P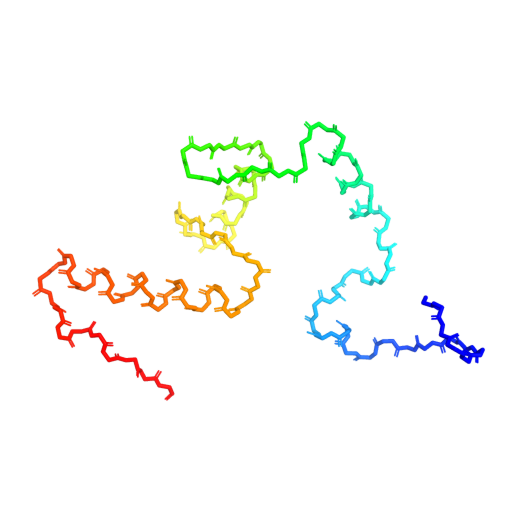rotein AF-A1WH96-F1 (afdb_monomer_lite)

pLDDT: mean 93.9, std 6.36, range [63.44, 98.38]

Foldseek 3Di:
DDDPDDDDDDPPCCVPVPNPCDPPNPVVVVVQVVCVVPDDDDDPPVDDDPVVVVVQVVVCVVPVDNGDDDDDDDVVVVVVVLVVQCVVCVVVPRNVPNDDDD

InterPro domains:
  IPR005814 Aminotransferase class-III [PF00202] (8-97)
  IPR015421 Pyridoxal phosphate-dependent transferase, major domain [G3DSA:3.40.640.10] (25-100)
  IPR015422 Pyridoxal phosphate-dependent transferase, small domain [G3DSA:3.90.1150.10] (8-24)
  IPR015424 Pyridoxal phosphate-dependent transferase [SSF53383] (8-93)

Radius of gyration: 19.29 Å; chains: 1; bounding box: 54×33×43 Å

Sequence (102 aa):
MRHRWPGRYLDGISSWWVNLFGHNHPHVKAALAEQLAPLDHVMLAGFTHAPVAQLSERLGALTGLGHAFYGSDGAAATESGLKMSAHHWRNIGRPAKSRLSV

Secondary structure (DSSP, 8-state):
---SSS-----TTHHHHT-SS-TT-HHHHHHHHHHHTT-S----SS---HHHHHHHHHHHHHH--S-----SSHHHHHHHHHHHHHHHHHHTT-TTTT----

Structure (mmCIF, N/CA/C/O backbone):
data_AF-A1WH96-F1
#
_entry.id   AF-A1WH96-F1
#
loop_
_atom_site.group_PDB
_atom_site.id
_atom_site.type_symbol
_atom_site.label_atom_id
_atom_site.label_alt_id
_atom_site.label_comp_id
_atom_site.label_asym_id
_atom_site.label_entity_id
_atom_site.label_seq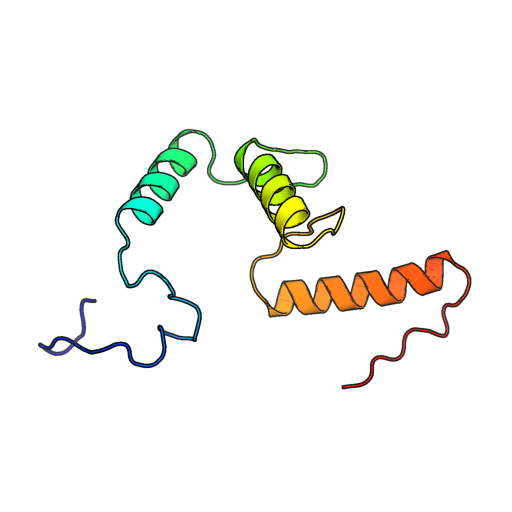_id
_atom_site.pdbx_PDB_ins_code
_atom_site.Cartn_x
_atom_site.Cartn_y
_atom_site.Cartn_z
_atom_site.occupancy
_atom_site.B_iso_or_equiv
_atom_site.auth_seq_id
_atom_site.auth_comp_id
_atom_site.auth_asym_id
_atom_site.auth_atom_id
_atom_site.pdbx_PDB_model_num
ATOM 1 N N . MET A 1 1 ? 22.938 -5.051 -8.108 1.00 63.44 1 MET A N 1
ATOM 2 C CA . MET A 1 1 ? 23.429 -4.501 -6.826 1.00 63.44 1 MET A CA 1
ATOM 3 C C . MET A 1 1 ? 24.932 -4.331 -6.917 1.00 63.44 1 MET A C 1
ATOM 5 O O . MET A 1 1 ? 25.595 -5.267 -7.347 1.00 63.44 1 MET A O 1
ATOM 9 N N . ARG A 1 2 ? 25.468 -3.151 -6.588 1.00 64.12 2 ARG A N 1
ATOM 10 C CA . ARG A 1 2 ? 26.917 -2.978 -6.435 1.00 64.12 2 ARG A CA 1
ATOM 11 C C . ARG A 1 2 ? 27.260 -3.337 -5.000 1.00 64.12 2 ARG A C 1
ATOM 13 O O . ARG A 1 2 ? 26.843 -2.644 -4.081 1.00 64.12 2 ARG A O 1
ATOM 20 N N . HIS A 1 3 ? 27.945 -4.452 -4.826 1.00 76.25 3 HIS A N 1
ATOM 21 C CA . HIS A 1 3 ? 28.438 -4.883 -3.533 1.00 76.25 3 HIS A CA 1
ATOM 22 C C . HIS A 1 3 ? 29.918 -4.524 -3.423 1.00 76.25 3 HIS A C 1
ATOM 24 O O . HIS A 1 3 ? 30.619 -4.450 -4.433 1.00 76.25 3 HIS A O 1
ATOM 30 N N . ARG A 1 4 ? 30.388 -4.298 -2.193 1.00 83.06 4 ARG A N 1
ATOM 31 C CA . ARG A 1 4 ? 31.797 -3.994 -1.895 1.00 83.06 4 ARG A CA 1
ATOM 32 C C . ARG A 1 4 ? 32.753 -5.082 -2.399 1.00 83.06 4 ARG A C 1
ATOM 34 O O . ARG A 1 4 ? 33.924 -4.808 -2.626 1.00 83.06 4 ARG A O 1
ATOM 41 N N . TRP A 1 5 ? 32.234 -6.292 -2.588 1.00 80.69 5 TRP A N 1
ATOM 42 C CA . TRP A 1 5 ? 32.965 -7.463 -3.050 1.00 80.69 5 TRP A CA 1
ATOM 43 C C . TRP A 1 5 ? 32.432 -7.928 -4.412 1.00 80.69 5 TRP A C 1
ATOM 45 O O . TRP A 1 5 ? 31.216 -7.858 -4.633 1.00 80.69 5 TRP A O 1
ATOM 55 N N . PRO A 1 6 ? 33.302 -8.415 -5.317 1.00 82.50 6 PRO A N 1
ATOM 56 C CA . PRO A 1 6 ? 32.872 -8.951 -6.601 1.00 82.50 6 PRO A CA 1
ATOM 57 C C . PRO A 1 6 ? 31.985 -10.181 -6.384 1.00 82.50 6 PRO A C 1
ATOM 59 O O . PRO A 1 6 ? 32.349 -11.102 -5.658 1.00 82.50 6 PRO A O 1
ATOM 62 N N . GLY A 1 7 ? 30.809 -10.194 -7.008 1.00 84.06 7 GLY A N 1
ATOM 63 C CA . GLY A 1 7 ? 29.885 -11.320 -6.910 1.00 84.06 7 GLY A CA 1
ATOM 64 C C . GLY A 1 7 ? 28.464 -10.971 -7.337 1.00 84.06 7 GLY A C 1
ATOM 65 O O . GLY A 1 7 ? 28.046 -9.812 -7.302 1.00 84.06 7 GLY A O 1
ATOM 66 N N . ARG A 1 8 ? 27.714 -11.997 -7.747 1.00 89.62 8 ARG A N 1
ATOM 67 C CA . ARG A 1 8 ? 26.254 -11.940 -7.869 1.00 89.62 8 ARG A CA 1
ATOM 68 C C . ARG A 1 8 ? 25.658 -12.726 -6.711 1.00 89.62 8 ARG A C 1
ATOM 70 O O . ARG A 1 8 ? 26.130 -13.819 -6.416 1.00 89.62 8 ARG A O 1
ATOM 77 N N . TYR A 1 9 ? 24.625 -12.169 -6.095 1.00 88.50 9 TYR A N 1
ATOM 78 C CA . TYR A 1 9 ? 23.932 -12.775 -4.966 1.00 88.50 9 TYR A CA 1
ATOM 79 C C . TYR A 1 9 ? 22.512 -13.132 -5.383 1.00 88.50 9 TYR A C 1
ATOM 81 O O . TYR A 1 9 ? 21.857 -12.353 -6.081 1.00 88.50 9 TYR A O 1
ATOM 89 N N . LEU A 1 10 ? 22.059 -14.309 -4.961 1.00 92.12 10 LEU A N 1
ATOM 90 C CA . LEU A 1 10 ? 20.657 -14.681 -5.042 1.00 92.12 10 LEU A CA 1
ATOM 91 C C . LEU A 1 10 ? 19.924 -14.044 -3.862 1.00 92.12 10 LEU A C 1
ATOM 93 O O . LEU A 1 10 ? 20.288 -14.267 -2.709 1.00 92.12 10 LEU A O 1
ATOM 97 N N . ASP A 1 11 ? 18.889 -13.270 -4.159 1.00 93.44 11 ASP A N 1
ATOM 98 C CA . ASP A 1 11 ? 17.963 -12.775 -3.148 1.00 93.44 11 ASP A CA 1
ATOM 99 C C . ASP A 1 11 ? 16.920 -13.861 -2.841 1.00 93.44 11 ASP A C 1
ATOM 101 O O . ASP A 1 11 ? 15.915 -13.983 -3.537 1.00 93.44 11 ASP A O 1
ATOM 105 N N . GLY A 1 12 ? 17.204 -14.694 -1.837 1.00 95.25 12 GLY A N 1
ATOM 106 C CA . GLY A 1 12 ? 16.364 -15.838 -1.463 1.00 95.25 12 GLY A CA 1
ATOM 107 C C . GLY A 1 12 ? 15.145 -15.501 -0.599 1.00 95.25 12 GLY A C 1
ATOM 108 O O . GLY A 1 12 ? 14.370 -16.399 -0.290 1.00 95.25 12 GLY A O 1
ATOM 109 N N . ILE A 1 13 ? 14.980 -14.240 -0.190 1.00 95.75 13 ILE A N 1
ATOM 110 C CA . ILE A 1 13 ? 13.914 -13.799 0.729 1.00 95.75 13 ILE A CA 1
ATOM 111 C C . ILE A 1 13 ? 13.145 -12.581 0.193 1.00 95.75 13 ILE A C 1
ATOM 113 O O . ILE A 1 13 ? 12.482 -11.868 0.948 1.00 95.75 13 ILE A O 1
ATOM 117 N N . SER A 1 14 ? 13.245 -12.314 -1.116 1.00 94.00 14 SER A N 1
ATOM 118 C CA . SER A 1 14 ? 12.629 -11.145 -1.765 1.00 94.00 14 SER A CA 1
ATOM 119 C C . SER A 1 14 ? 12.938 -9.843 -1.014 1.00 94.00 14 SER A C 1
ATOM 121 O O . SER A 1 14 ? 12.064 -9.011 -0.747 1.00 94.00 14 SER A O 1
ATOM 123 N N . SER A 1 15 ? 14.211 -9.688 -0.658 1.00 91.38 15 SER A N 1
ATOM 124 C CA . SER A 1 15 ? 14.784 -8.681 0.224 1.00 91.38 15 SER A CA 1
ATOM 125 C C . SER A 1 15 ? 14.238 -8.783 1.640 1.00 91.38 15 SER A C 1
ATOM 127 O O . SER A 1 15 ? 14.828 -9.455 2.471 1.00 91.38 15 SER A O 1
ATOM 129 N N . TRP A 1 16 ? 13.115 -8.143 1.931 1.00 93.81 16 TRP A N 1
ATOM 130 C CA . TRP A 1 16 ? 12.445 -8.273 3.224 1.00 93.81 16 TRP A CA 1
ATOM 131 C C . TRP A 1 16 ? 10.992 -8.686 2.996 1.00 93.81 16 TRP A C 1
ATOM 133 O O . TRP A 1 16 ? 10.076 -8.064 3.520 1.00 93.81 16 TRP A O 1
ATOM 143 N N . TRP A 1 17 ? 10.788 -9.707 2.153 1.00 96.06 17 TRP A N 1
ATOM 144 C CA . TRP A 1 17 ? 9.469 -10.197 1.723 1.00 96.06 17 TRP A CA 1
ATOM 145 C C . TRP A 1 17 ? 8.640 -9.188 0.909 1.00 96.06 17 TRP A C 1
ATOM 147 O O . TRP A 1 17 ? 7.428 -9.333 0.786 1.00 96.06 17 TRP A O 1
ATOM 157 N N . VAL A 1 18 ? 9.286 -8.167 0.336 1.00 94.44 18 VAL A N 1
ATOM 158 C CA . VAL A 1 18 ? 8.616 -7.049 -0.361 1.00 94.44 18 VAL A CA 1
ATOM 159 C C . VAL A 1 18 ? 8.873 -7.019 -1.868 1.00 94.44 18 VAL A C 1
ATOM 161 O O . VAL A 1 18 ? 8.130 -6.384 -2.612 1.00 94.44 18 VAL A O 1
ATOM 164 N N . ASN A 1 19 ? 9.917 -7.696 -2.351 1.00 94.56 19 ASN A N 1
ATOM 165 C CA . ASN A 1 19 ? 10.331 -7.613 -3.7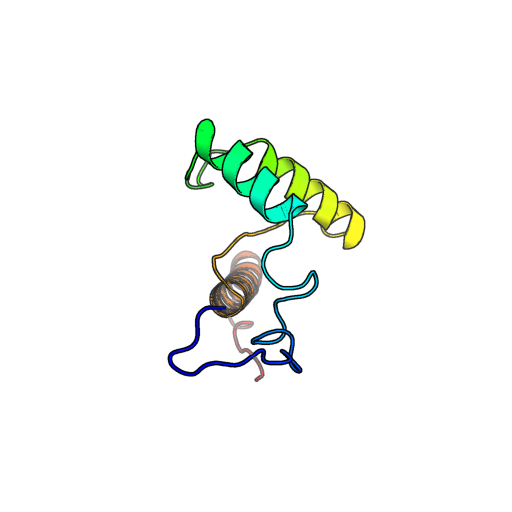49 1.00 94.56 19 ASN A CA 1
ATOM 166 C C . ASN A 1 19 ? 9.746 -8.747 -4.608 1.00 94.56 19 ASN A C 1
ATOM 168 O O . ASN A 1 19 ? 10.424 -9.731 -4.905 1.00 94.56 19 ASN A O 1
ATOM 172 N N . LEU A 1 20 ? 8.479 -8.603 -5.004 1.00 94.06 20 LEU A N 1
ATOM 173 C CA . LEU A 1 20 ? 7.734 -9.625 -5.755 1.00 94.06 20 LEU A CA 1
ATOM 174 C C . LEU A 1 20 ? 8.160 -9.744 -7.228 1.00 94.06 20 LEU A C 1
ATOM 176 O O . LEU A 1 20 ? 8.180 -10.839 -7.779 1.00 94.06 20 LEU A O 1
ATOM 180 N N . PHE A 1 21 ? 8.512 -8.626 -7.868 1.00 94.81 21 PHE A N 1
ATOM 181 C CA . PHE A 1 21 ? 8.812 -8.567 -9.308 1.00 94.81 21 PHE A CA 1
ATOM 182 C C . PHE A 1 21 ? 10.311 -8.634 -9.632 1.00 94.81 21 PHE A C 1
ATOM 184 O O . PHE A 1 21 ? 10.710 -8.550 -10.793 1.00 94.81 21 PHE A O 1
ATOM 191 N N . GLY A 1 22 ? 11.148 -8.778 -8.605 1.00 93.88 22 GLY A N 1
ATOM 192 C CA . GLY A 1 22 ? 12.596 -8.775 -8.736 1.00 93.88 22 GLY A CA 1
ATOM 193 C C . GLY A 1 22 ? 13.210 -7.375 -8.826 1.00 93.88 22 GLY A C 1
ATOM 194 O O . GLY A 1 22 ? 12.556 -6.346 -9.001 1.00 93.88 22 GLY A O 1
ATOM 195 N N . HIS A 1 23 ? 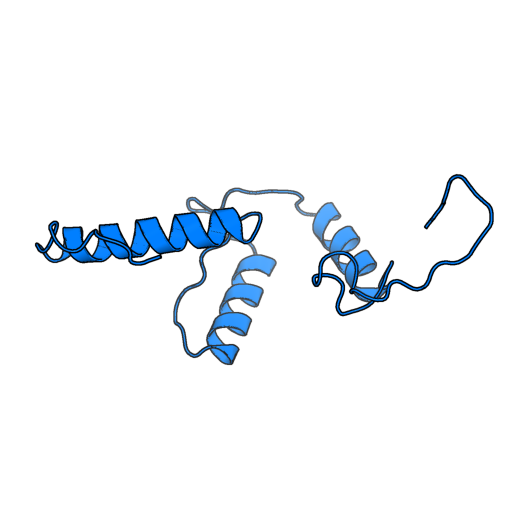14.532 -7.336 -8.666 1.00 93.56 23 HIS A N 1
ATOM 196 C CA . HIS A 1 23 ? 15.308 -6.096 -8.634 1.00 93.56 23 HIS A CA 1
ATOM 197 C C . HIS A 1 23 ? 15.313 -5.383 -9.989 1.00 93.56 23 HIS A C 1
ATOM 199 O O . HIS A 1 23 ? 15.582 -6.002 -11.015 1.00 93.56 23 HIS A O 1
ATOM 205 N N . ASN A 1 24 ? 15.118 -4.058 -9.976 1.00 93.25 24 ASN A N 1
ATOM 206 C CA . ASN A 1 24 ? 15.161 -3.198 -11.168 1.00 93.25 24 ASN A CA 1
ATOM 207 C C . ASN A 1 24 ? 14.130 -3.590 -12.252 1.00 93.25 24 ASN A C 1
ATOM 209 O O . ASN A 1 24 ? 14.448 -3.604 -13.441 1.00 93.25 24 ASN A O 1
ATOM 213 N N . HIS A 1 25 ? 12.892 -3.896 -11.842 1.00 96.75 25 HIS A N 1
ATOM 214 C CA . HIS A 1 25 ? 11.805 -4.238 -12.760 1.00 96.75 25 HIS A CA 1
ATOM 215 C C . HIS A 1 25 ? 11.519 -3.086 -13.757 1.00 96.75 25 HIS A C 1
ATOM 217 O O . HIS A 1 25 ? 11.121 -1.998 -13.320 1.00 96.75 25 HIS A O 1
ATOM 223 N N . PRO A 1 26 ? 11.685 -3.288 -15.084 1.00 97.44 26 PRO A N 1
ATOM 224 C CA . PRO A 1 26 ? 11.650 -2.201 -16.069 1.00 97.44 26 PRO A CA 1
ATOM 225 C C . PRO A 1 26 ? 10.351 -1.393 -16.063 1.00 97.44 26 PRO A C 1
ATOM 227 O O . PRO A 1 26 ? 10.392 -0.167 -16.114 1.00 97.44 26 PRO A O 1
ATOM 230 N N . HIS A 1 27 ? 9.209 -2.070 -15.934 1.00 97.88 27 HIS A N 1
ATOM 231 C CA . HIS A 1 27 ? 7.897 -1.421 -15.933 1.00 97.88 27 HIS A CA 1
ATOM 232 C C . HIS A 1 27 ? 7.696 -0.507 -14.714 1.00 97.88 27 HIS A C 1
ATOM 234 O O . HIS A 1 27 ? 7.205 0.606 -14.854 1.00 97.88 27 HIS A O 1
ATOM 240 N N . VAL A 1 28 ? 8.129 -0.943 -13.523 1.00 96.56 28 VAL A N 1
ATOM 241 C CA . VAL A 1 28 ? 7.993 -0.141 -12.291 1.00 96.56 28 VAL A CA 1
ATOM 242 C C . VAL A 1 28 ? 8.890 1.089 -12.376 1.00 96.56 28 VAL A C 1
ATOM 244 O O . VAL A 1 28 ? 8.472 2.193 -12.046 1.00 96.56 28 VAL A O 1
ATOM 247 N N . LYS A 1 29 ? 10.117 0.910 -12.874 1.00 97.44 29 LYS A N 1
ATOM 248 C CA . LYS A 1 29 ? 11.063 2.010 -13.061 1.00 97.44 29 LYS A CA 1
ATOM 249 C C . LYS A 1 29 ? 10.542 3.061 -14.048 1.00 97.44 29 LYS A C 1
ATOM 251 O O . LYS A 1 29 ? 10.689 4.249 -13.775 1.00 97.44 29 LYS A O 1
ATOM 256 N N . ALA A 1 30 ? 9.952 2.633 -15.166 1.00 97.94 30 ALA A N 1
ATOM 257 C CA . ALA A 1 30 ? 9.354 3.540 -16.143 1.00 97.94 30 ALA A CA 1
ATOM 258 C C . ALA A 1 30 ? 8.180 4.325 -15.535 1.00 97.94 30 ALA A C 1
ATOM 260 O O . ALA A 1 30 ? 8.210 5.550 -15.549 1.00 97.94 30 ALA A O 1
ATOM 261 N N . ALA A 1 31 ? 7.231 3.636 -14.890 1.00 96.81 31 ALA A N 1
ATOM 262 C CA . ALA A 1 31 ? 6.066 4.269 -14.268 1.00 96.81 31 ALA A CA 1
ATOM 263 C C . ALA A 1 31 ? 6.444 5.297 -13.183 1.00 96.81 31 ALA A C 1
ATOM 265 O O . ALA A 1 31 ? 5.826 6.355 -13.085 1.00 96.81 31 ALA A O 1
ATOM 266 N N . LEU A 1 32 ? 7.485 5.020 -12.386 1.00 96.44 32 LEU A N 1
ATOM 267 C CA . LEU A 1 32 ? 8.006 5.978 -11.405 1.00 96.44 32 LEU A CA 1
ATOM 268 C C . LEU A 1 32 ? 8.560 7.239 -12.078 1.00 96.44 32 LEU A C 1
ATOM 270 O O . LEU A 1 32 ? 8.235 8.346 -11.658 1.00 96.44 32 LEU A O 1
ATOM 274 N N . ALA A 1 33 ? 9.386 7.084 -13.117 1.00 96.69 33 ALA A N 1
ATOM 275 C CA . ALA A 1 33 ? 9.964 8.220 -13.834 1.00 96.69 33 ALA A CA 1
ATOM 276 C C . ALA A 1 33 ? 8.886 9.069 -14.528 1.00 96.69 33 ALA A C 1
ATOM 278 O O . ALA A 1 33 ? 8.947 10.296 -14.482 1.00 96.69 33 ALA A O 1
ATOM 279 N N . GLU A 1 34 ? 7.887 8.417 -15.123 1.00 97.12 34 GLU A N 1
ATOM 280 C CA . GLU A 1 34 ? 6.749 9.076 -15.765 1.00 97.12 34 GLU A CA 1
ATOM 281 C C . GLU A 1 34 ? 5.902 9.873 -14.768 1.00 97.1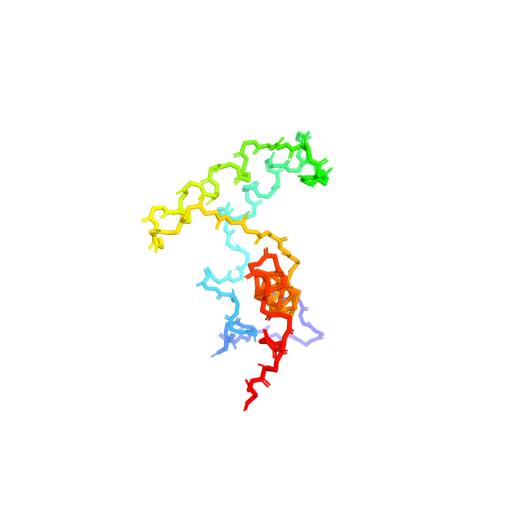2 34 GLU A C 1
ATOM 283 O O . GLU A 1 34 ? 5.514 10.992 -15.084 1.00 97.12 34 GLU A O 1
ATOM 288 N N . GLN A 1 35 ? 5.649 9.344 -13.564 1.00 97.19 35 GLN A N 1
ATOM 289 C CA . GLN A 1 35 ? 4.871 10.040 -12.532 1.00 97.19 35 GLN A CA 1
ATOM 290 C C . GLN A 1 35 ? 5.633 11.213 -11.897 1.00 97.19 35 GLN A C 1
ATOM 292 O O . GLN A 1 35 ? 5.022 12.234 -11.586 1.00 97.19 35 GLN A O 1
ATOM 297 N N . LEU A 1 36 ? 6.952 11.090 -11.718 1.00 97.12 36 LEU A N 1
ATOM 298 C CA . LEU A 1 36 ? 7.776 12.139 -11.107 1.00 97.12 36 LEU A CA 1
ATOM 299 C C . LEU A 1 36 ? 7.844 13.421 -11.948 1.00 97.12 36 LEU A C 1
ATOM 301 O O . LEU A 1 36 ? 8.044 14.495 -11.391 1.00 97.12 36 LEU A O 1
ATOM 305 N N . ALA A 1 37 ? 7.695 13.324 -13.272 1.00 95.94 37 ALA A N 1
ATOM 306 C CA . ALA A 1 37 ? 7.751 14.483 -14.159 1.00 95.94 37 ALA A CA 1
ATOM 307 C C . ALA A 1 37 ? 6.601 15.498 -13.931 1.00 95.94 37 ALA A C 1
ATOM 309 O O . ALA A 1 37 ? 6.893 16.690 -13.839 1.00 95.94 37 ALA A O 1
ATOM 310 N N . PRO A 1 38 ? 5.319 15.086 -13.841 1.00 95.50 38 PRO A N 1
ATOM 311 C CA . PRO A 1 38 ? 4.208 16.003 -13.585 1.00 95.50 38 PRO A CA 1
ATOM 312 C C . PRO A 1 38 ? 3.951 16.309 -12.101 1.00 95.50 38 PRO A C 1
ATOM 314 O O . PRO A 1 38 ? 3.461 17.398 -11.809 1.00 95.50 38 PRO A O 1
ATOM 317 N N . LEU A 1 39 ? 4.199 15.371 -11.175 1.00 94.50 39 LEU A N 1
ATOM 318 C CA . LEU A 1 39 ? 3.930 15.562 -9.743 1.00 94.50 39 LEU A CA 1
ATOM 319 C C . LEU A 1 39 ? 4.681 14.534 -8.886 1.00 94.50 39 LEU A C 1
ATOM 321 O O . LEU A 1 39 ? 4.407 13.335 -8.969 1.00 94.50 39 LEU A O 1
ATOM 325 N N . ASP A 1 40 ? 5.551 15.014 -8.000 1.00 92.19 40 ASP A N 1
ATOM 326 C CA . ASP A 1 40 ? 6.322 14.195 -7.065 1.00 92.19 40 ASP A CA 1
ATOM 327 C C . ASP A 1 40 ? 5.557 13.869 -5.772 1.00 92.19 40 ASP A C 1
ATOM 329 O O . ASP A 1 40 ? 5.544 12.714 -5.345 1.00 92.19 40 ASP A O 1
ATOM 333 N N . HIS A 1 41 ? 4.903 14.856 -5.148 1.00 94.75 41 HIS A N 1
ATOM 334 C CA . HIS A 1 41 ? 4.221 14.673 -3.870 1.00 94.75 41 HIS A CA 1
ATOM 335 C C . HIS A 1 41 ? 3.085 15.678 -3.624 1.00 94.75 41 HIS A C 1
ATOM 337 O O . HIS A 1 41 ? 3.233 16.887 -3.787 1.00 94.75 41 HIS A O 1
ATOM 343 N N . VAL A 1 42 ? 1.957 15.178 -3.110 1.00 94.75 42 VAL A N 1
ATOM 344 C CA . VAL A 1 42 ? 0.866 15.991 -2.558 1.00 94.75 42 VAL A CA 1
ATOM 345 C C . VAL A 1 42 ? 0.204 15.256 -1.392 1.00 94.75 42 VAL A C 1
ATOM 347 O O . VAL A 1 42 ? 0.048 14.037 -1.415 1.00 94.75 42 VAL A O 1
ATOM 350 N N . MET A 1 43 ? -0.204 15.993 -0.360 1.00 93.00 43 MET A N 1
ATOM 351 C CA . MET A 1 43 ? -0.957 15.433 0.763 1.00 93.00 43 MET A CA 1
ATOM 352 C C . MET A 1 43 ? -2.430 15.228 0.376 1.00 93.00 43 MET A C 1
ATOM 354 O O . MET A 1 43 ? -3.074 16.157 -0.100 1.00 93.00 43 MET A O 1
ATOM 358 N N . LEU A 1 44 ? -3.003 14.057 0.679 1.00 92.12 44 LEU A N 1
ATOM 359 C CA . LEU A 1 44 ? -4.401 13.699 0.362 1.00 92.12 44 LEU A CA 1
ATOM 360 C C . LEU A 1 44 ? -5.469 14.399 1.236 1.00 92.12 44 LEU A C 1
ATOM 362 O O . LEU A 1 44 ? -6.641 14.027 1.221 1.00 92.12 44 LEU A O 1
ATOM 366 N N . ALA A 1 45 ? -5.094 15.413 2.020 1.00 89.44 45 ALA A N 1
ATOM 367 C CA . ALA A 1 45 ? -5.989 16.139 2.923 1.00 89.44 45 ALA A CA 1
ATOM 368 C C . ALA A 1 45 ? -6.828 17.178 2.156 1.00 89.44 45 ALA A C 1
ATOM 370 O O . ALA A 1 45 ? -6.584 18.379 2.233 1.00 89.44 45 ALA A O 1
ATOM 371 N N . GLY A 1 46 ? -7.801 16.692 1.382 1.00 89.06 46 GLY A N 1
ATOM 372 C CA . GLY A 1 46 ? -8.656 17.510 0.511 1.00 89.06 46 GLY A CA 1
ATOM 373 C C . GLY A 1 46 ? -8.172 17.600 -0.939 1.00 89.06 46 GLY A C 1
ATOM 374 O O . GLY A 1 46 ? -8.863 18.176 -1.774 1.00 89.06 46 GLY A O 1
ATOM 375 N N . PHE A 1 47 ? -7.030 16.986 -1.255 1.00 93.94 47 PHE A N 1
ATOM 376 C CA . PHE A 1 47 ? -6.529 16.830 -2.618 1.00 93.94 47 PHE A CA 1
ATOM 377 C C . PHE A 1 47 ? -6.599 15.373 -3.069 1.00 93.94 47 PHE A C 1
ATOM 379 O O . PHE A 1 47 ? -6.585 14.443 -2.265 1.00 93.94 47 PHE A O 1
ATOM 386 N N . THR A 1 48 ? -6.642 15.185 -4.383 1.00 95.12 48 THR A N 1
ATOM 387 C CA . THR A 1 48 ? -6.575 13.878 -5.036 1.00 95.12 48 THR A CA 1
ATOM 388 C C . THR A 1 48 ? -5.727 13.981 -6.300 1.00 95.12 48 THR A C 1
ATOM 390 O O . THR A 1 48 ? -5.436 15.077 -6.779 1.00 95.12 48 THR A O 1
ATOM 393 N N . HIS A 1 49 ? -5.334 12.839 -6.848 1.00 95.56 49 HIS A N 1
ATOM 394 C CA . HIS A 1 49 ? -4.652 12.736 -8.132 1.00 95.56 49 HIS A CA 1
ATOM 395 C C . HIS A 1 49 ? -5.019 11.414 -8.813 1.00 95.56 49 HIS A C 1
ATOM 397 O O . HIS A 1 49 ? -5.407 10.443 -8.161 1.00 95.56 49 HIS A O 1
ATOM 403 N N . ALA A 1 50 ? -4.892 11.358 -10.139 1.00 96.19 50 ALA A N 1
ATOM 404 C CA . ALA A 1 50 ? -5.330 10.196 -10.912 1.00 96.19 50 ALA A CA 1
ATOM 405 C C . ALA A 1 50 ? -4.731 8.853 -10.423 1.00 96.19 50 ALA A C 1
ATOM 407 O O . ALA A 1 50 ? -5.504 7.905 -10.270 1.00 96.19 50 ALA A O 1
ATOM 408 N N . PRO A 1 51 ? -3.425 8.746 -10.083 1.00 96.12 51 PRO A N 1
ATOM 409 C CA . PRO A 1 51 ? -2.863 7.493 -9.574 1.00 96.12 51 PRO A CA 1
ATOM 410 C C . PRO A 1 51 ? -3.524 6.956 -8.297 1.00 96.12 51 PRO A C 1
ATOM 412 O O . PRO A 1 51 ? -3.793 5.758 -8.215 1.00 96.12 51 PRO A O 1
ATOM 415 N N . VAL A 1 52 ? -3.806 7.811 -7.302 1.00 96.44 52 VAL A N 1
ATOM 416 C CA . VAL A 1 52 ? -4.400 7.345 -6.036 1.00 96.44 52 VAL A CA 1
ATOM 417 C C . VAL A 1 52 ? -5.859 6.934 -6.220 1.00 96.44 52 VAL A C 1
ATOM 419 O O . VAL A 1 52 ? -6.283 5.939 -5.635 1.00 96.44 52 VAL A O 1
ATOM 422 N N . ALA A 1 53 ? -6.605 7.631 -7.084 1.00 96.25 53 ALA A N 1
ATOM 423 C CA . ALA A 1 53 ? -7.982 7.272 -7.416 1.00 96.25 53 ALA A CA 1
ATOM 424 C C . ALA A 1 53 ? -8.045 5.896 -8.099 1.00 96.25 53 ALA A C 1
ATOM 426 O O . ALA A 1 53 ? -8.732 4.997 -7.619 1.00 96.25 53 ALA A O 1
ATOM 427 N N . GLN A 1 54 ? -7.234 5.689 -9.141 1.00 97.38 54 GLN A N 1
ATOM 428 C CA . GLN A 1 54 ? -7.176 4.415 -9.863 1.00 97.38 54 GLN A CA 1
ATOM 429 C C . GLN A 1 54 ? -6.722 3.259 -8.966 1.00 97.38 54 GLN A C 1
ATOM 431 O O . GLN A 1 54 ? -7.251 2.150 -9.053 1.00 97.38 54 GLN A O 1
ATOM 436 N N . LEU A 1 55 ? -5.736 3.496 -8.095 1.00 97.31 55 LEU A N 1
ATOM 437 C CA . LEU A 1 55 ? -5.295 2.485 -7.140 1.00 97.31 55 LEU A CA 1
ATOM 438 C C . LEU A 1 55 ? -6.405 2.145 -6.138 1.00 97.31 55 LEU A C 1
ATOM 440 O O . LEU A 1 55 ? -6.626 0.966 -5.869 1.00 97.31 55 LEU A O 1
ATOM 444 N N . SER A 1 56 ? -7.118 3.149 -5.620 1.00 97.38 56 SER A N 1
ATOM 445 C CA . SER A 1 56 ? -8.238 2.951 -4.689 1.00 97.38 56 SER A CA 1
ATOM 446 C C . SER A 1 56 ? -9.344 2.105 -5.318 1.00 97.38 56 SER A C 1
ATOM 448 O O . SER A 1 56 ? -9.809 1.152 -4.699 1.00 97.38 56 SER A O 1
ATOM 450 N N . GLU A 1 57 ? -9.719 2.395 -6.566 1.00 97.44 57 GLU A N 1
ATOM 451 C CA . GLU A 1 57 ? -10.732 1.638 -7.313 1.00 97.44 57 GLU A CA 1
ATOM 452 C C . GLU A 1 57 ? -10.316 0.178 -7.529 1.00 97.44 57 GLU A C 1
ATOM 454 O O . GLU A 1 57 ? -11.093 -0.742 -7.267 1.00 97.44 57 GLU A O 1
ATOM 459 N N . ARG A 1 58 ? -9.065 -0.055 -7.949 1.00 98.00 58 ARG A N 1
ATOM 460 C CA . ARG A 1 58 ? -8.529 -1.413 -8.143 1.00 98.00 58 ARG A CA 1
ATOM 461 C C . ARG A 1 58 ? -8.504 -2.205 -6.838 1.00 98.00 58 ARG A C 1
ATOM 463 O O . ARG A 1 58 ? -8.875 -3.376 -6.830 1.00 98.00 58 ARG A O 1
ATOM 470 N N . LEU A 1 59 ? -8.090 -1.577 -5.736 1.00 97.88 59 LEU A N 1
ATOM 471 C CA . LEU A 1 59 ? -8.103 -2.207 -4.415 1.00 97.88 59 LEU A CA 1
ATOM 472 C C . LEU A 1 59 ? -9.531 -2.513 -3.954 1.00 97.88 59 LEU A C 1
ATOM 474 O O . LEU A 1 59 ? -9.778 -3.601 -3.434 1.00 97.88 59 LEU A O 1
ATOM 478 N N . GLY A 1 60 ? -10.476 -1.601 -4.186 1.00 97.88 60 GLY A N 1
ATOM 479 C CA . GLY A 1 60 ? -11.887 -1.828 -3.884 1.00 97.88 60 GLY A CA 1
ATOM 480 C C . GLY A 1 60 ? -12.450 -3.031 -4.640 1.00 97.88 60 GLY A C 1
ATOM 481 O O . GLY A 1 60 ? -13.068 -3.904 -4.034 1.00 97.88 60 GLY A O 1
ATOM 482 N N . ALA A 1 61 ? -12.144 -3.152 -5.935 1.00 98.12 61 ALA A N 1
ATOM 483 C CA . ALA A 1 61 ? -12.572 -4.290 -6.750 1.00 98.12 61 ALA A CA 1
ATOM 484 C C . ALA A 1 61 ? -11.983 -5.633 -6.272 1.00 98.12 61 ALA A C 1
ATOM 486 O O . ALA A 1 61 ? -12.670 -6.650 -6.303 1.00 98.12 61 ALA A O 1
ATOM 487 N N . LEU A 1 62 ? -10.726 -5.643 -5.812 1.00 98.12 62 LEU A N 1
ATOM 488 C CA . LEU A 1 62 ? -10.049 -6.855 -5.329 1.00 98.12 62 LEU A CA 1
ATOM 489 C C . LEU A 1 62 ? -10.494 -7.292 -3.928 1.00 98.12 62 LEU A C 1
ATOM 491 O O . LEU A 1 62 ? -10.440 -8.477 -3.612 1.00 98.12 62 LEU A O 1
ATOM 495 N N . THR A 1 63 ? -10.880 -6.345 -3.073 1.00 97.75 63 THR A N 1
ATOM 496 C CA . THR A 1 63 ? -11.155 -6.607 -1.649 1.00 97.75 63 THR A CA 1
ATOM 497 C C . THR A 1 63 ? -12.641 -6.619 -1.304 1.00 97.75 63 THR A C 1
ATOM 499 O O . THR A 1 63 ? -13.015 -7.139 -0.255 1.00 97.75 63 THR A O 1
ATOM 502 N N . GLY A 1 64 ? -13.489 -6.017 -2.143 1.00 97.69 64 GLY A N 1
ATOM 503 C CA . GLY A 1 64 ? -14.887 -5.733 -1.817 1.00 97.69 64 GLY A CA 1
ATOM 504 C C . GLY A 1 64 ? -15.068 -4.623 -0.772 1.00 97.69 64 GLY A C 1
ATOM 505 O O . GLY A 1 64 ? -16.187 -4.401 -0.311 1.00 97.69 64 GLY A O 1
ATOM 506 N N . LEU A 1 65 ? -13.994 -3.929 -0.373 1.00 96.19 65 LEU A N 1
ATOM 507 C CA . LEU A 1 65 ? -14.035 -2.819 0.581 1.00 96.19 65 LEU A CA 1
ATOM 508 C C . LEU A 1 65 ? -14.236 -1.480 -0.143 1.00 96.19 65 LEU A C 1
ATOM 510 O O . LEU A 1 65 ? -13.737 -1.271 -1.244 1.00 96.19 65 LEU A O 1
ATOM 514 N N . GLY A 1 66 ? -14.950 -0.547 0.494 1.00 93.44 66 GLY A N 1
ATOM 515 C CA . GLY A 1 66 ? -15.333 0.729 -0.130 1.00 93.44 66 GLY A CA 1
ATOM 516 C C . GLY A 1 66 ? -14.313 1.868 -0.020 1.00 93.44 66 GLY A C 1
ATOM 517 O O . GLY A 1 66 ? -14.482 2.890 -0.678 1.00 93.44 66 GLY A O 1
ATOM 518 N N . HIS A 1 67 ? -13.275 1.735 0.814 1.00 93.88 67 HIS A N 1
ATOM 519 C CA . HIS A 1 67 ? -12.341 2.826 1.108 1.00 93.88 67 HIS A CA 1
ATOM 520 C C . HIS A 1 67 ? -10.909 2.321 1.300 1.00 93.88 67 HIS A C 1
ATOM 522 O O . HIS A 1 67 ? -10.694 1.267 1.897 1.00 93.88 67 HIS A O 1
ATOM 528 N N . ALA A 1 68 ? -9.936 3.120 0.853 1.00 95.50 68 ALA A N 1
ATOM 529 C CA . ALA A 1 68 ? -8.511 2.900 1.073 1.00 95.50 68 ALA A CA 1
ATOM 530 C C . ALA A 1 68 ? -7.911 4.069 1.870 1.00 95.50 68 ALA A C 1
ATOM 532 O O . ALA A 1 68 ? -8.200 5.234 1.595 1.00 95.50 68 ALA A O 1
ATOM 533 N N . PHE A 1 69 ? -7.067 3.750 2.852 1.00 95.31 69 PHE A N 1
ATOM 534 C CA . PHE A 1 69 ? -6.239 4.713 3.576 1.00 95.31 69 PHE A CA 1
ATOM 535 C C . PHE A 1 69 ? -4.769 4.390 3.298 1.00 95.31 69 PHE A C 1
ATOM 537 O O . PHE A 1 69 ? -4.370 3.229 3.384 1.00 95.31 69 PHE A O 1
ATOM 544 N N . TYR A 1 70 ? -3.973 5.405 2.963 1.00 95.81 70 TYR A N 1
ATOM 545 C CA . TYR A 1 70 ? -2.583 5.239 2.539 1.00 95.81 70 TYR A CA 1
ATOM 546 C C . TYR A 1 70 ? -1.608 5.709 3.620 1.00 95.81 70 TYR A C 1
ATOM 548 O O . TYR A 1 70 ? -1.819 6.735 4.262 1.00 95.81 70 TYR A O 1
ATOM 556 N N . GLY A 1 71 ? -0.520 4.960 3.787 1.00 94.12 71 GLY A N 1
ATOM 557 C CA . GLY A 1 71 ? 0.601 5.278 4.669 1.00 94.12 71 GLY A CA 1
ATOM 558 C C . GLY A 1 71 ? 1.923 4.848 4.032 1.00 94.12 71 GLY A C 1
ATOM 559 O O . GLY A 1 71 ? 1.928 4.242 2.961 1.00 94.12 71 GLY A O 1
ATOM 560 N N . SER A 1 72 ? 3.042 5.168 4.681 1.00 92.75 72 SER A N 1
ATOM 561 C CA . SER A 1 72 ? 4.391 4.887 4.167 1.00 92.75 72 SER A CA 1
ATOM 562 C C . SER A 1 72 ? 4.780 3.410 4.219 1.00 92.75 72 SER A C 1
ATOM 564 O O . SER A 1 72 ? 5.570 2.953 3.396 1.00 92.75 72 SER A O 1
ATOM 566 N N . ASP A 1 73 ? 4.261 2.672 5.199 1.00 96.00 73 ASP A N 1
ATOM 567 C CA . ASP A 1 73 ? 4.693 1.315 5.524 1.00 96.00 73 ASP A CA 1
ATOM 568 C C . ASP A 1 73 ? 3.640 0.556 6.354 1.00 96.00 73 ASP A C 1
ATOM 570 O O . ASP A 1 73 ? 2.582 1.081 6.720 1.00 96.00 73 ASP A O 1
ATOM 574 N N . GLY A 1 74 ? 3.934 -0.713 6.652 1.00 94.88 74 GLY A N 1
ATOM 575 C CA . GLY A 1 74 ? 3.039 -1.592 7.403 1.00 94.88 74 GLY A CA 1
ATOM 576 C C . GLY A 1 74 ? 2.831 -1.193 8.869 1.00 94.88 74 GLY A C 1
ATOM 577 O O . GLY A 1 74 ? 1.758 -1.456 9.419 1.00 94.88 74 GLY A O 1
ATOM 578 N N . ALA A 1 75 ? 3.803 -0.535 9.507 1.00 96.44 75 ALA A N 1
ATOM 579 C CA . ALA A 1 75 ? 3.651 -0.072 10.884 1.00 96.44 75 ALA A CA 1
ATOM 580 C C . ALA A 1 75 ? 2.670 1.108 10.940 1.00 96.44 75 ALA A C 1
ATOM 582 O O . ALA A 1 75 ? 1.722 1.077 11.727 1.00 96.44 75 ALA A O 1
ATOM 583 N N . ALA A 1 76 ? 2.817 2.078 10.033 1.00 96.88 76 ALA A N 1
ATOM 584 C CA . ALA A 1 76 ? 1.885 3.195 9.883 1.00 96.88 76 ALA A CA 1
ATOM 585 C C . ALA A 1 76 ? 0.462 2.725 9.525 1.00 96.88 76 ALA A C 1
ATOM 587 O O . ALA A 1 76 ? -0.522 3.251 10.057 1.00 96.88 76 ALA A O 1
ATOM 588 N N . ALA A 1 77 ? 0.337 1.705 8.665 1.00 96.81 77 ALA A N 1
ATOM 589 C CA 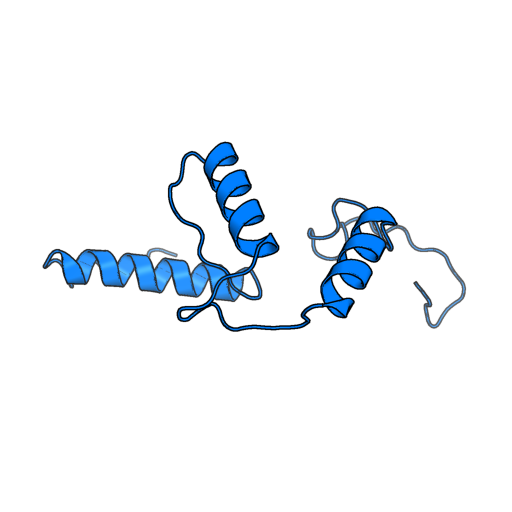. ALA A 1 77 ? -0.949 1.089 8.339 1.00 96.81 77 ALA A CA 1
ATOM 590 C C . ALA A 1 77 ? -1.592 0.426 9.570 1.00 96.81 77 ALA A C 1
ATOM 592 O O . ALA A 1 77 ? -2.780 0.627 9.831 1.00 96.81 77 ALA A O 1
ATOM 593 N N . THR A 1 78 ? -0.801 -0.305 10.362 1.00 96.56 78 THR A N 1
ATOM 594 C CA . THR A 1 78 ? -1.262 -0.934 11.608 1.00 96.56 78 THR A CA 1
ATOM 595 C C . THR A 1 78 ? -1.748 0.122 12.594 1.00 96.56 78 THR A C 1
ATOM 597 O O . THR A 1 78 ? -2.883 0.055 13.058 1.00 96.56 78 THR A O 1
ATOM 600 N N . GLU A 1 79 ? -0.940 1.146 12.870 1.00 97.00 79 GLU A N 1
ATOM 601 C CA . GLU A 1 79 ? -1.303 2.222 13.794 1.00 97.00 79 GLU A CA 1
ATOM 602 C C . GLU A 1 79 ? -2.582 2.953 13.358 1.00 97.00 79 GLU A C 1
ATOM 604 O O . GLU A 1 79 ? -3.473 3.199 14.177 1.00 97.00 79 GLU A O 1
ATOM 609 N N . SER A 1 80 ? -2.709 3.248 12.062 1.00 97.00 80 SER A N 1
ATOM 610 C CA . SER A 1 80 ? -3.912 3.854 11.485 1.00 97.00 80 SER A CA 1
ATOM 611 C C . SER A 1 80 ? -5.138 2.963 11.686 1.00 97.00 80 SER A C 1
ATOM 613 O O . SER A 1 80 ? -6.162 3.435 12.180 1.00 97.00 80 SER A O 1
ATOM 615 N N . GLY A 1 81 ? -5.023 1.661 11.407 1.00 96.25 81 GLY A N 1
ATOM 616 C CA . GLY A 1 81 ? -6.096 0.691 11.632 1.00 96.25 81 GLY A CA 1
ATOM 617 C C . GLY A 1 81 ? -6.534 0.618 13.099 1.00 96.25 81 GLY A C 1
ATOM 618 O O . GLY A 1 81 ? -7.732 0.649 13.396 1.00 96.25 81 GLY A O 1
ATOM 619 N N . LEU A 1 82 ? -5.577 0.609 14.032 1.00 96.31 82 LEU A N 1
ATOM 620 C CA . LEU A 1 82 ? -5.854 0.617 15.471 1.00 96.31 82 LEU A CA 1
ATOM 621 C C . LEU A 1 82 ? -6.588 1.894 15.905 1.00 96.31 82 LEU A C 1
ATOM 623 O O . LEU A 1 82 ? -7.592 1.826 16.622 1.00 96.31 82 LEU A O 1
ATOM 627 N N . LYS A 1 83 ? -6.132 3.059 15.431 1.00 96.56 83 LYS A N 1
ATOM 628 C CA . LYS A 1 83 ? -6.770 4.357 15.699 1.00 96.56 83 LYS A CA 1
ATOM 629 C C . LYS A 1 83 ? -8.186 4.417 15.131 1.00 96.56 83 LYS A C 1
ATOM 631 O O . LYS A 1 83 ? -9.102 4.818 15.848 1.00 96.56 83 LYS A O 1
ATOM 636 N N . MET A 1 84 ? -8.384 3.982 13.887 1.00 97.12 84 MET A N 1
ATOM 637 C CA . MET A 1 84 ? -9.697 3.951 13.233 1.00 97.12 84 MET A CA 1
ATOM 638 C C . MET A 1 84 ? -10.672 3.018 13.962 1.00 97.12 84 MET A C 1
ATOM 640 O O . MET A 1 84 ? -11.820 3.398 14.185 1.00 97.12 84 MET A O 1
ATOM 644 N N . SER A 1 85 ? -10.210 1.845 14.408 1.00 96.75 85 SER A N 1
ATOM 645 C CA . SER A 1 85 ? -11.010 0.897 15.196 1.00 96.75 85 SER A CA 1
ATOM 646 C C . SER A 1 85 ? -11.478 1.501 16.525 1.00 96.75 85 SER A C 1
ATOM 648 O O . SER A 1 85 ? -12.677 1.526 16.818 1.00 96.75 85 SER A O 1
ATOM 650 N N . ALA A 1 86 ? -10.560 2.073 17.312 1.00 97.00 86 ALA A N 1
ATOM 651 C CA . ALA A 1 86 ? -10.911 2.722 18.576 1.00 97.00 86 ALA A CA 1
ATOM 652 C C . ALA A 1 86 ? -11.826 3.945 18.369 1.00 97.00 86 ALA A C 1
ATOM 654 O O . ALA A 1 86 ? -12.751 4.172 19.153 1.00 97.00 86 ALA A O 1
ATOM 655 N N . HIS A 1 87 ? -11.592 4.728 17.311 1.00 97.31 87 HIS A N 1
ATOM 656 C CA . HIS A 1 87 ? -12.406 5.894 16.970 1.00 97.31 87 HIS A CA 1
ATOM 657 C C . HIS A 1 87 ? -13.833 5.508 16.562 1.00 97.31 87 HIS A C 1
ATOM 659 O O . HIS A 1 87 ? -14.784 6.127 17.033 1.00 97.31 87 HIS A O 1
ATOM 665 N N . HIS A 1 88 ? -14.005 4.440 15.776 1.00 97.50 88 HIS A N 1
ATOM 666 C CA . HIS A 1 88 ? -15.324 3.919 15.415 1.00 97.50 88 HIS A CA 1
ATOM 667 C C . HIS A 1 88 ? -16.179 3.624 16.656 1.00 97.50 88 HIS A C 1
ATOM 669 O O . HIS A 1 88 ? -17.301 4.118 16.769 1.00 97.50 88 HIS A O 1
ATOM 675 N N . TRP A 1 89 ? -15.636 2.880 17.628 1.00 98.19 89 TRP A N 1
ATOM 676 C CA . TRP A 1 89 ? -16.368 2.546 18.853 1.00 98.19 89 TRP A CA 1
ATOM 677 C C . TRP A 1 89 ? -16.709 3.770 19.705 1.00 98.19 89 TRP A C 1
ATOM 679 O O . TRP A 1 89 ? -17.790 3.819 20.292 1.00 98.19 89 TRP A O 1
ATOM 689 N N . ARG A 1 90 ? -15.822 4.770 19.758 1.00 97.88 90 ARG A N 1
ATOM 690 C CA . ARG A 1 90 ? -16.112 6.050 20.424 1.00 97.88 90 ARG A CA 1
ATOM 691 C C . ARG A 1 90 ? -17.279 6.776 19.753 1.00 97.88 90 ARG A C 1
ATOM 693 O O . ARG A 1 90 ? -18.185 7.204 20.461 1.00 97.88 90 ARG A O 1
ATOM 700 N N . ASN A 1 91 ? -17.301 6.837 18.421 1.00 98.19 91 ASN A N 1
ATOM 701 C CA . ASN A 1 91 ? -18.333 7.549 17.659 1.00 98.19 91 ASN A CA 1
ATOM 702 C C . ASN A 1 91 ? -19.730 6.937 17.804 1.00 98.19 91 ASN A C 1
ATOM 704 O O . ASN A 1 91 ? -20.718 7.655 17.697 1.00 98.19 91 ASN A O 1
ATOM 708 N N . ILE A 1 92 ? -19.822 5.638 18.097 1.00 98.38 92 ILE A N 1
ATOM 709 C CA . ILE A 1 92 ? -21.102 4.963 18.362 1.00 98.38 92 ILE A CA 1
ATOM 710 C C . ILE A 1 92 ? -21.421 4.826 19.863 1.00 98.38 92 ILE A C 1
ATOM 712 O O . ILE A 1 92 ? -22.229 3.985 20.255 1.00 98.38 92 ILE A O 1
ATOM 716 N N . GLY A 1 93 ? -20.767 5.615 20.724 1.00 98.19 93 GLY A N 1
ATOM 717 C CA . GLY A 1 93 ? -21.075 5.683 22.158 1.00 98.19 93 GLY A CA 1
ATOM 718 C C . GLY A 1 93 ? -20.538 4.518 22.997 1.00 98.19 93 GLY A C 1
ATOM 719 O O . GLY A 1 93 ? -21.014 4.279 24.104 1.00 98.19 93 GLY A O 1
ATOM 720 N N . ARG A 1 94 ? -19.537 3.776 22.506 1.00 98.00 94 ARG A N 1
ATOM 721 C CA . ARG A 1 94 ? -18.930 2.622 23.198 1.00 98.00 94 ARG A CA 1
ATOM 722 C C . ARG A 1 94 ? -17.428 2.819 23.465 1.00 98.00 94 ARG A C 1
ATOM 724 O O . ARG A 1 94 ? -16.631 1.959 23.093 1.00 98.00 94 ARG A O 1
ATOM 731 N N . PRO A 1 95 ? -16.996 3.891 24.155 1.00 96.38 95 PRO A N 1
ATOM 732 C CA . PRO A 1 95 ? -15.573 4.224 24.322 1.00 96.38 95 PRO A CA 1
ATOM 733 C C . PRO A 1 95 ? -14.752 3.159 25.076 1.00 96.38 95 PRO A C 1
ATOM 735 O O . PRO A 1 95 ? -13.541 3.052 24.874 1.00 96.38 95 PRO A O 1
ATOM 738 N N . ALA A 1 96 ? -15.403 2.333 25.903 1.00 96.12 96 ALA A N 1
ATOM 739 C CA . ALA A 1 96 ? -14.770 1.210 26.597 1.00 96.12 96 ALA A CA 1
ATOM 740 C C . ALA A 1 96 ? -14.286 0.095 25.643 1.00 96.12 96 ALA A C 1
ATOM 742 O O . ALA A 1 96 ? -13.426 -0.704 26.014 1.00 96.12 96 ALA A O 1
ATOM 743 N N . LYS A 1 97 ? -14.786 0.044 24.398 1.00 95.56 97 LYS A N 1
ATOM 744 C CA . LYS A 1 97 ? -14.292 -0.862 23.350 1.00 95.56 97 LYS A CA 1
ATOM 745 C C . LYS A 1 97 ? -13.034 -0.310 22.675 1.00 95.56 97 LYS A C 1
ATOM 747 O O . LYS A 1 97 ? -13.032 0.031 21.499 1.00 95.56 97 LYS A O 1
ATOM 752 N N . SER A 1 98 ? -11.960 -0.216 23.449 1.00 94.50 98 SER A N 1
ATOM 753 C CA . SER A 1 98 ? -10.656 0.286 22.994 1.00 94.50 98 SER A CA 1
ATOM 754 C C . SER A 1 98 ? -9.478 -0.607 23.391 1.00 94.50 98 SER A C 1
ATOM 756 O O . SER A 1 98 ? -8.341 -0.304 23.041 1.00 94.50 98 SER A O 1
ATOM 758 N N . ARG A 1 99 ? -9.727 -1.725 24.087 1.00 93.88 99 ARG A N 1
ATOM 759 C CA . ARG A 1 99 ? -8.691 -2.734 24.346 1.00 93.88 99 ARG A CA 1
ATOM 760 C C . ARG A 1 99 ? -8.415 -3.521 23.071 1.00 93.88 99 ARG A C 1
ATOM 762 O O . ARG A 1 99 ? -9.339 -4.032 22.443 1.00 93.88 99 ARG A O 1
ATOM 769 N N . LEU A 1 100 ? -7.136 -3.623 22.741 1.00 90.88 100 LEU A N 1
ATOM 770 C CA . LEU A 1 100 ? -6.615 -4.414 21.638 1.00 90.88 100 LEU A CA 1
ATOM 771 C C . LEU A 1 100 ? -5.976 -5.667 22.231 1.00 90.88 100 LEU A C 1
ATOM 773 O O . LEU A 1 100 ? -5.212 -5.568 23.191 1.00 90.88 100 LEU A O 1
ATOM 777 N N . SER A 1 101 ? -6.324 -6.831 21.697 1.00 87.44 101 SER A N 1
ATOM 778 C CA . SER A 1 101 ? -5.607 -8.068 21.988 1.00 87.44 101 SER A CA 1
ATOM 779 C C . SER A 1 101 ? -4.398 -8.149 21.065 1.00 87.44 101 SER A C 1
ATOM 781 O O . SER A 1 101 ? -4.558 -8.023 19.849 1.00 87.44 101 SER A O 1
ATOM 783 N N . VAL A 1 102 ? -3.224 -8.335 21.659 1.00 67.12 102 VAL A N 1
ATOM 784 C CA . VAL A 1 102 ? -2.011 -8.781 20.966 1.00 67.12 102 VAL A CA 1
ATOM 785 C C . VAL A 1 102 ? -1.935 -10.297 20.975 1.00 67.12 102 VAL A C 1
ATOM 787 O O . VAL A 1 102 ? -2.462 -10.892 21.945 1.00 67.12 102 VAL A O 1
#

Organism: Verminephrobacter eiseniae (strain EF01-2) (NCBI:txid391735)